Protein AF-F9GEZ0-F1 (afdb_monomer)

Secondary structure (DSSP, 8-state):
-HHHHHHHHHHH--SSS--HHHHHHHHHHHHHHHS-HHHHHHHHHHHT-SSS-HHHHHT-TTTSPPHHHHHHHHHH-------------SHHHHHHHTTTS-HHHHHHHHHHHHHHHHHHHHHHHHHHHHHHHH-

Structure (mmCIF, N/CA/C/O backbone):
data_AF-F9GEZ0-F1
#
_entry.id   AF-F9GEZ0-F1
#
loop_
_atom_site.group_PDB
_atom_site.id
_atom_site.type_symbol
_atom_site.label_atom_id
_atom_site.label_alt_id
_atom_site.label_comp_id
_atom_site.label_asym_id
_atom_site.label_entity_id
_atom_site.label_seq_id
_atom_site.pdbx_PDB_ins_code
_atom_site.Cartn_x
_atom_site.Cartn_y
_atom_site.Cartn_z
_atom_site.occupancy
_atom_site.B_iso_or_equiv
_atom_site.auth_seq_id
_atom_site.auth_comp_id
_atom_site.auth_asym_id
_atom_site.auth_atom_id
_atom_site.pdbx_PDB_model_num
ATOM 1 N N . ALA A 1 1 ? -16.070 -15.350 24.896 1.00 75.06 1 ALA A N 1
ATOM 2 C CA . ALA A 1 1 ? -14.663 -15.081 25.268 1.00 75.06 1 ALA A CA 1
ATOM 3 C C . ALA A 1 1 ? -14.585 -13.963 26.305 1.00 75.06 1 ALA A C 1
ATOM 5 O O . ALA A 1 1 ? -14.231 -14.249 27.434 1.00 75.06 1 ALA A O 1
ATOM 6 N N . TYR A 1 2 ? -15.045 -12.751 25.986 1.00 81.50 2 TYR A N 1
ATOM 7 C CA . TYR A 1 2 ? -15.032 -11.596 26.896 1.00 81.50 2 TYR A CA 1
ATOM 8 C C . TYR A 1 2 ? -15.679 -11.826 28.274 1.00 81.50 2 TYR A C 1
ATOM 10 O O . TYR A 1 2 ? -15.038 -11.589 29.289 1.00 81.50 2 TYR A O 1
ATOM 18 N N . ARG A 1 3 ? -16.892 -12.397 28.331 1.00 80.94 3 ARG A N 1
ATOM 19 C CA . ARG A 1 3 ? -17.547 -12.738 29.613 1.00 80.94 3 ARG A CA 1
ATOM 20 C C . ARG A 1 3 ? -16.711 -13.664 30.505 1.00 80.94 3 ARG A C 1
ATOM 22 O O . ARG A 1 3 ? -16.760 -13.525 31.716 1.00 80.94 3 ARG A O 1
ATOM 29 N N . LYS A 1 4 ? -15.925 -14.571 29.913 1.00 84.50 4 LYS A N 1
ATOM 30 C CA . LYS A 1 4 ? -15.037 -15.470 30.667 1.00 84.50 4 LYS A CA 1
ATOM 31 C C . LYS A 1 4 ? -13.840 -14.713 31.249 1.00 84.50 4 LYS A C 1
ATOM 33 O O . LYS A 1 4 ? -13.455 -14.980 32.378 1.00 84.50 4 LYS A O 1
ATOM 38 N N . GLU A 1 5 ? -13.291 -13.749 30.508 1.00 81.44 5 GLU A N 1
ATOM 39 C CA . GLU A 1 5 ? -12.228 -12.866 31.011 1.00 81.44 5 GLU A CA 1
ATOM 40 C C . GLU A 1 5 ? -12.736 -11.964 32.142 1.00 81.44 5 GLU A C 1
ATOM 42 O O . GLU A 1 5 ? -12.055 -11.820 33.152 1.00 81.44 5 GLU A O 1
ATOM 47 N N . LEU A 1 6 ? -13.954 -11.422 32.021 1.00 79.44 6 LEU A N 1
ATOM 48 C CA . LEU A 1 6 ? -14.585 -10.659 33.101 1.00 79.44 6 LEU A CA 1
ATOM 49 C C . LEU A 1 6 ? -14.846 -11.514 34.340 1.00 79.44 6 LEU A C 1
ATOM 51 O O . LEU A 1 6 ? -14.534 -11.085 35.443 1.00 79.44 6 LEU A O 1
ATOM 55 N N . GLN A 1 7 ? -15.370 -12.727 34.165 1.00 82.62 7 GLN A N 1
ATOM 56 C CA . GLN A 1 7 ? -15.613 -13.651 35.272 1.00 82.62 7 GLN A CA 1
ATOM 57 C C . GLN A 1 7 ? -14.307 -14.035 35.984 1.00 82.62 7 GLN A C 1
ATOM 59 O O . GLN A 1 7 ? -14.270 -14.100 37.207 1.00 82.62 7 GLN A O 1
ATOM 64 N N . ARG A 1 8 ? -13.215 -14.224 35.231 1.00 80.88 8 ARG A N 1
ATOM 65 C CA . ARG A 1 8 ? -11.882 -14.476 35.792 1.00 80.88 8 ARG A CA 1
ATOM 66 C C . ARG A 1 8 ? -11.348 -13.274 36.571 1.00 80.88 8 ARG A C 1
ATOM 68 O O . ARG A 1 8 ? -10.792 -13.452 37.648 1.00 80.88 8 ARG A O 1
ATOM 75 N N . LEU A 1 9 ? -11.512 -12.062 36.045 1.00 74.81 9 LEU A N 1
ATOM 76 C CA . LEU A 1 9 ? -11.126 -10.840 36.755 1.00 74.81 9 LEU A CA 1
ATOM 77 C C . LEU A 1 9 ? -11.942 -10.651 38.037 1.00 74.81 9 LEU A C 1
ATOM 79 O O . LEU A 1 9 ? -11.357 -10.396 39.081 1.00 74.81 9 LEU A O 1
ATOM 83 N N . ALA A 1 10 ? -13.257 -10.865 37.978 1.00 75.19 10 ALA A N 1
ATOM 84 C CA . ALA A 1 10 ? -14.132 -10.803 39.145 1.00 75.19 10 ALA A CA 1
ATOM 85 C C . ALA A 1 10 ? -13.745 -11.841 40.213 1.00 75.19 10 ALA A C 1
ATOM 87 O O . ALA A 1 10 ? -13.775 -11.535 41.394 1.00 75.19 10 ALA A O 1
ATOM 88 N N . SER A 1 11 ? -13.301 -13.042 39.815 1.00 75.25 11 SER A N 1
ATOM 89 C CA . SER A 1 11 ? -12.804 -14.044 40.774 1.00 75.25 11 SER A CA 1
ATOM 90 C C . SER A 1 11 ? -11.467 -13.680 41.438 1.00 75.25 11 SER A C 1
ATOM 92 O O . SER A 1 11 ? -11.128 -14.255 42.465 1.00 75.25 11 SER A O 1
ATOM 94 N N . LEU A 1 12 ? -10.690 -12.765 40.847 1.00 72.50 12 LEU A N 1
ATOM 95 C CA . LEU A 1 12 ? -9.381 -12.326 41.353 1.00 72.50 12 LEU A CA 1
ATOM 96 C C . LEU A 1 12 ? -9.464 -11.046 42.194 1.00 72.50 12 LEU A C 1
ATOM 98 O O . LEU A 1 12 ? -8.514 -10.723 42.903 1.00 72.50 12 LEU A O 1
ATOM 102 N N . THR A 1 13 ? -10.542 -10.274 42.074 1.00 67.19 13 THR A N 1
ATOM 103 C CA . THR A 1 13 ? -10.687 -8.971 42.726 1.00 67.19 13 THR A CA 1
ATOM 104 C C . THR A 1 13 ? -12.126 -8.833 43.204 1.00 67.19 13 THR A C 1
ATOM 106 O O . THR A 1 13 ? -13.028 -8.603 42.406 1.00 67.19 13 THR A O 1
ATOM 109 N N . ASP A 1 14 ? -12.326 -8.988 44.511 1.00 65.50 14 ASP A N 1
ATOM 110 C CA . ASP A 1 14 ? -13.637 -9.018 45.179 1.00 65.50 14 ASP A CA 1
ATOM 111 C C . ASP A 1 14 ? -14.283 -7.620 45.343 1.00 65.50 14 ASP A C 1
ATOM 113 O O . ASP A 1 14 ? -15.111 -7.389 46.218 1.00 65.50 14 ASP A O 1
ATOM 117 N N . SER A 1 15 ? -13.902 -6.631 44.524 1.00 55.75 15 SER A N 1
ATOM 118 C CA . SER A 1 15 ? -14.473 -5.280 44.583 1.00 55.75 15 SER A CA 1
ATOM 119 C C . SER A 1 15 ? -14.759 -4.681 43.198 1.00 55.75 15 SER A C 1
ATOM 121 O O . SER A 1 15 ? -14.041 -4.893 42.221 1.00 55.75 15 SER A O 1
ATOM 123 N N . ALA A 1 16 ? -15.895 -3.979 43.130 1.00 55.06 16 ALA A N 1
ATOM 124 C CA . ALA A 1 16 ? -16.549 -3.389 41.955 1.00 55.06 16 ALA A CA 1
ATOM 125 C C . ALA A 1 16 ? -15.749 -2.255 41.270 1.00 55.06 16 ALA A C 1
ATOM 127 O O . ALA A 1 16 ? -14.739 -1.808 41.806 1.00 55.06 16 ALA A O 1
ATOM 128 N N . PRO A 1 17 ? -16.296 -1.607 40.217 1.00 62.19 17 PRO A N 1
ATOM 129 C CA . PRO A 1 17 ? -16.701 -2.110 38.903 1.00 62.19 17 PRO A CA 1
ATOM 130 C C . PRO A 1 17 ? -15.468 -2.290 37.990 1.00 62.19 17 PRO A C 1
ATOM 132 O O . PRO A 1 17 ? -14.362 -1.882 38.327 1.00 62.19 17 PRO A O 1
ATOM 135 N N . VAL A 1 18 ? -15.632 -2.895 36.810 1.00 64.62 18 VAL A N 1
ATOM 136 C CA . VAL A 1 18 ? -14.522 -3.099 35.859 1.00 64.62 18 VAL A CA 1
ATOM 137 C C . VAL A 1 18 ? -13.900 -1.747 35.479 1.00 64.62 18 VAL A C 1
ATOM 139 O O . VAL A 1 18 ? -14.448 -1.023 34.651 1.00 64.62 18 VAL A O 1
ATOM 142 N N . ASP A 1 19 ? -12.752 -1.419 36.075 1.00 76.94 19 ASP A N 1
ATOM 143 C CA . ASP A 1 19 ? -11.970 -0.231 35.727 1.00 76.94 19 ASP A CA 1
ATOM 144 C C . ASP A 1 19 ? -11.673 -0.204 34.215 1.00 76.94 19 ASP A C 1
ATOM 146 O O . ASP A 1 19 ? -11.516 -1.250 33.576 1.00 76.94 19 ASP A O 1
ATOM 150 N N . LYS A 1 20 ? -11.566 0.994 33.629 1.00 82.25 20 LYS A N 1
ATOM 151 C CA . LYS A 1 20 ? -11.301 1.202 32.196 1.00 82.25 20 LYS A CA 1
ATOM 152 C C . LYS A 1 20 ? -10.073 0.416 31.734 1.00 82.25 20 LYS A C 1
ATOM 154 O O . LYS A 1 20 ? -10.084 -0.165 30.649 1.00 82.25 20 LYS A O 1
ATOM 159 N N . VAL A 1 21 ? -9.034 0.336 32.566 1.00 84.00 21 VAL A N 1
ATOM 160 C CA . VAL A 1 21 ? -7.820 -0.430 32.254 1.00 84.00 21 VAL A CA 1
ATOM 161 C C . VAL A 1 21 ? -8.117 -1.930 32.180 1.00 84.00 21 VAL A C 1
ATOM 163 O O . VAL A 1 21 ? -7.697 -2.609 31.238 1.00 84.00 21 VAL A O 1
ATOM 166 N N . ASN A 1 22 ? -8.884 -2.452 33.135 1.00 82.75 22 ASN A N 1
ATOM 167 C CA . ASN A 1 22 ? -9.284 -3.857 33.167 1.00 82.75 22 ASN A CA 1
ATOM 168 C C . ASN A 1 22 ? -10.236 -4.203 32.018 1.00 82.75 22 ASN A C 1
ATOM 170 O O . ASN A 1 22 ? -10.099 -5.270 31.417 1.00 82.75 22 ASN A O 1
ATOM 174 N N . PHE A 1 23 ? -11.120 -3.279 31.639 1.00 83.62 23 PHE A N 1
ATOM 175 C CA . PHE A 1 23 ? -11.963 -3.403 30.456 1.00 83.62 23 PHE A CA 1
ATOM 176 C C . PHE A 1 23 ? -11.120 -3.558 29.184 1.00 83.62 23 PHE A C 1
ATOM 178 O O . PHE A 1 23 ? -11.315 -4.520 28.438 1.00 83.62 23 PHE A O 1
ATOM 185 N N . ILE A 1 24 ? -10.148 -2.664 28.960 1.00 89.00 24 ILE A N 1
ATOM 186 C CA . ILE A 1 24 ? -9.277 -2.699 27.774 1.00 89.00 24 ILE A CA 1
ATOM 187 C C . ILE A 1 24 ? -8.489 -4.012 27.727 1.00 89.00 24 ILE A C 1
ATOM 189 O O . ILE A 1 24 ? -8.435 -4.665 26.684 1.00 89.00 24 ILE A O 1
ATOM 193 N N . ARG A 1 25 ? -7.929 -4.449 28.861 1.00 87.19 25 ARG A N 1
ATOM 194 C CA . ARG A 1 25 ? -7.169 -5.707 28.953 1.00 87.19 25 ARG A CA 1
ATOM 195 C C . ARG A 1 25 ? -8.041 -6.935 28.690 1.00 87.19 25 ARG A C 1
ATOM 197 O O . ARG A 1 25 ? -7.646 -7.807 27.916 1.00 87.19 25 ARG A O 1
ATOM 204 N N . ALA A 1 26 ? -9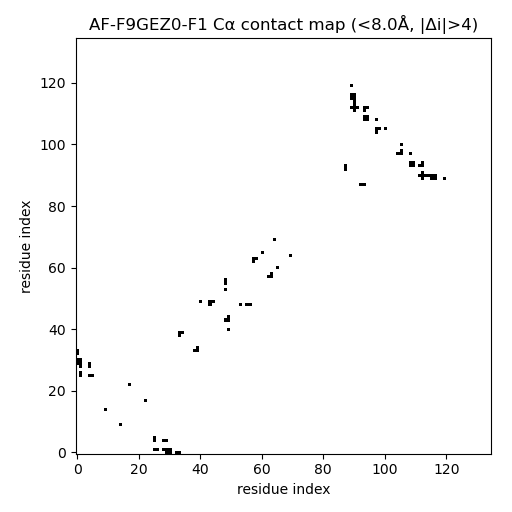.224 -7.010 29.300 1.00 87.00 26 ALA A N 1
ATOM 205 C CA . ALA A 1 26 ? -10.163 -8.112 29.090 1.00 87.00 26 ALA A CA 1
ATOM 206 C C . ALA A 1 26 ? -10.649 -8.167 27.637 1.00 87.00 26 ALA A C 1
ATOM 208 O O . ALA A 1 26 ? -10.745 -9.245 27.045 1.00 87.00 26 ALA A O 1
ATOM 209 N N . TYR A 1 27 ? -10.918 -7.003 27.041 1.00 89.25 27 TYR A N 1
ATOM 210 C CA . TYR A 1 27 ? -11.312 -6.901 25.644 1.00 89.25 27 TYR A CA 1
ATOM 211 C C . TYR A 1 27 ? -10.185 -7.332 24.702 1.00 89.25 27 TYR A C 1
ATOM 213 O O . TYR A 1 27 ? -10.430 -8.122 23.792 1.00 89.25 27 TYR A O 1
ATOM 221 N N . ALA A 1 28 ? -8.948 -6.891 24.946 1.00 90.25 28 ALA A N 1
ATOM 222 C CA . ALA A 1 28 ? -7.786 -7.293 24.158 1.00 90.25 28 ALA A CA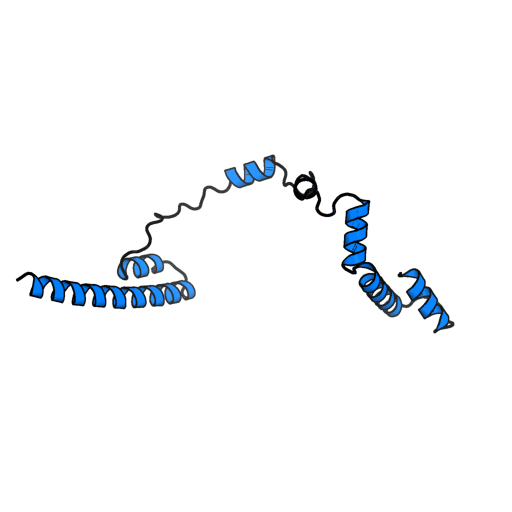 1
ATOM 223 C C . ALA A 1 28 ? -7.602 -8.819 24.165 1.00 90.25 28 ALA A C 1
ATOM 225 O O . ALA A 1 28 ? -7.559 -9.437 23.101 1.00 90.25 28 ALA A O 1
ATOM 226 N N . LYS A 1 29 ? -7.631 -9.447 25.349 1.00 89.19 29 LYS A N 1
ATOM 227 C CA . LYS A 1 29 ? -7.551 -10.912 25.488 1.00 89.19 29 LYS A CA 1
ATOM 228 C C . LYS A 1 29 ? -8.691 -11.629 24.768 1.00 89.19 29 LYS A C 1
ATOM 230 O O . LYS A 1 29 ? -8.481 -12.609 24.053 1.00 89.19 29 LYS A O 1
ATOM 235 N N . ALA A 1 30 ? -9.916 -11.127 24.912 1.00 89.31 30 ALA A N 1
ATOM 236 C CA . ALA A 1 30 ? -11.073 -11.693 24.233 1.00 89.31 30 ALA A CA 1
ATOM 237 C C . ALA A 1 30 ? -10.974 -11.573 22.705 1.00 89.31 30 ALA A C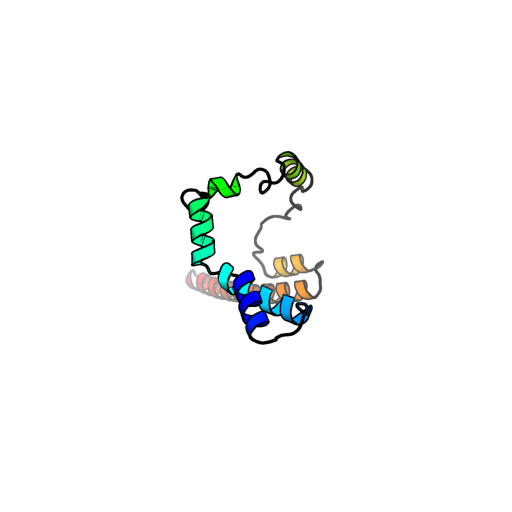 1
ATOM 239 O O . ALA A 1 30 ? -11.355 -12.510 21.996 1.00 89.31 30 ALA A O 1
ATOM 240 N N . ARG A 1 31 ? -10.450 -10.446 22.207 1.00 90.00 31 ARG A N 1
ATOM 241 C CA . ARG A 1 31 ? -10.200 -10.200 20.786 1.00 90.00 31 ARG A CA 1
ATOM 242 C C . ARG A 1 31 ? -9.153 -11.162 20.248 1.00 90.00 31 ARG A C 1
ATOM 244 O O . ARG A 1 31 ? -9.413 -11.786 19.229 1.00 90.00 31 ARG A O 1
ATOM 251 N N . GLU A 1 32 ? -8.023 -11.341 20.924 1.00 90.69 32 GLU A N 1
ATOM 252 C CA . GLU A 1 32 ? -6.999 -12.314 20.517 1.00 90.69 32 GLU A CA 1
ATOM 253 C C . GLU A 1 32 ? -7.555 -13.741 20.477 1.00 90.69 32 GLU A C 1
ATOM 255 O O . GLU A 1 32 ? -7.353 -14.472 19.506 1.00 90.69 32 GLU A O 1
ATOM 260 N N . ALA A 1 33 ? -8.341 -14.124 21.485 1.00 89.12 33 ALA A N 1
ATOM 261 C CA . ALA A 1 33 ? -8.965 -15.439 21.533 1.00 89.12 33 ALA A CA 1
ATOM 262 C C . ALA A 1 33 ? -10.000 -15.659 20.413 1.00 89.12 33 ALA A C 1
ATOM 264 O O . ALA A 1 33 ? -10.136 -16.795 19.941 1.00 89.12 33 ALA A O 1
ATOM 265 N N . GLY A 1 34 ? -10.726 -14.606 20.011 1.00 86.38 34 GLY A N 1
ATOM 266 C CA . GLY A 1 34 ? -11.783 -14.626 18.993 1.00 86.38 34 GLY A CA 1
ATOM 267 C C . GLY A 1 34 ? -11.294 -14.430 17.554 1.00 86.38 34 GLY A C 1
ATOM 268 O O . GLY A 1 34 ? -11.808 -15.073 16.647 1.00 86.38 34 GLY A O 1
ATOM 269 N N . MET A 1 35 ? -10.249 -13.630 17.342 1.00 88.38 35 MET A N 1
ATOM 270 C CA . MET A 1 35 ? -9.677 -13.302 16.025 1.00 88.38 35 MET A CA 1
ATOM 271 C C . MET A 1 35 ? -8.622 -14.315 15.562 1.00 88.38 35 MET A C 1
ATOM 273 O O . MET A 1 35 ? -7.741 -14.011 14.760 1.00 88.38 35 MET A O 1
ATOM 277 N N . ARG A 1 36 ? -8.695 -15.555 16.051 1.00 90.81 36 ARG A N 1
ATOM 278 C CA . ARG A 1 36 ? -7.833 -16.631 15.556 1.00 90.81 36 ARG A CA 1
ATOM 279 C C . ARG A 1 36 ? -8.274 -17.030 14.159 1.00 90.81 36 ARG A C 1
ATOM 281 O O . ARG A 1 36 ? -9.469 -17.215 13.931 1.00 90.81 36 ARG A O 1
ATOM 288 N N . LYS A 1 37 ? -7.302 -17.296 13.276 1.00 87.69 37 LYS A N 1
ATOM 289 C CA . LYS A 1 37 ? -7.530 -17.756 11.895 1.00 87.69 37 LYS A CA 1
ATOM 290 C C . LYS A 1 37 ? -8.654 -18.789 11.832 1.00 87.69 37 LYS A C 1
ATOM 292 O O . LYS A 1 37 ? -9.646 -18.543 11.168 1.00 87.69 37 LYS A O 1
ATOM 297 N N . LYS A 1 38 ? -8.567 -19.873 12.613 1.00 89.56 38 LYS A N 1
ATOM 298 C CA . LYS A 1 38 ? -9.577 -20.949 12.638 1.00 89.56 38 LYS A CA 1
ATOM 299 C C . LYS A 1 38 ? -11.012 -20.488 12.938 1.00 89.56 38 LYS A C 1
ATOM 301 O O . LYS A 1 38 ? -11.930 -20.995 12.310 1.00 89.56 38 LYS A O 1
ATOM 306 N N . ILE A 1 39 ? -11.196 -19.534 13.856 1.00 88.56 39 ILE A N 1
ATOM 307 C CA . ILE A 1 39 ? -12.522 -19.021 14.241 1.00 88.56 39 ILE A CA 1
ATOM 308 C C . ILE A 1 39 ? -13.074 -18.145 13.125 1.00 88.56 39 ILE A C 1
ATOM 310 O O . ILE A 1 39 ? -14.216 -18.321 12.708 1.00 88.56 39 ILE A O 1
ATOM 314 N N . VAL A 1 40 ? -12.228 -17.261 12.594 1.00 86.25 40 VAL A N 1
ATOM 315 C CA . VAL A 1 40 ? -12.562 -16.439 11.433 1.00 86.25 40 VAL A CA 1
ATOM 316 C C . VAL A 1 40 ? -12.979 -17.357 10.282 1.00 86.25 40 VAL A C 1
ATOM 318 O O . VAL A 1 40 ? -14.108 -17.248 9.815 1.00 86.25 40 VAL A O 1
ATOM 321 N N . LEU A 1 41 ? -12.152 -18.346 9.910 1.00 84.88 41 LEU A N 1
ATOM 322 C CA . LEU A 1 41 ? -12.462 -19.304 8.837 1.00 84.88 41 LEU A CA 1
ATOM 323 C C . LEU A 1 41 ? -13.787 -20.035 9.073 1.00 84.88 41 LEU A C 1
ATOM 325 O O . LEU A 1 41 ? -14.566 -20.186 8.138 1.00 84.88 41 LEU A O 1
ATOM 329 N N . SER A 1 42 ? -14.056 -20.485 10.303 1.00 84.94 42 SER A N 1
ATOM 330 C CA . SER A 1 42 ? -15.328 -21.142 10.621 1.00 84.94 42 SER A CA 1
ATOM 331 C C . SER A 1 42 ? -16.531 -20.210 10.473 1.00 84.94 42 SER A C 1
ATOM 333 O O . SER A 1 42 ? -17.554 -20.643 9.952 1.00 84.94 42 SER A O 1
ATOM 335 N N . GLY A 1 43 ? -16.404 -18.932 10.846 1.00 85.50 43 GLY A N 1
ATOM 336 C CA . GLY A 1 43 ? -17.460 -17.937 10.640 1.00 85.50 43 GLY A CA 1
ATOM 337 C C . GLY A 1 43 ? -17.744 -17.711 9.156 1.00 85.50 43 GLY A C 1
ATOM 338 O O . GLY A 1 43 ? -18.895 -17.760 8.730 1.00 85.50 43 GLY A O 1
ATOM 339 N N . TRP A 1 44 ? -16.694 -17.578 8.341 1.00 81.06 44 TRP A N 1
ATOM 340 C CA . TRP A 1 44 ? -16.837 -17.483 6.887 1.00 81.06 44 TRP A CA 1
ATOM 341 C C . TRP A 1 44 ? -17.484 -18.737 6.279 1.00 81.06 44 TRP A C 1
ATOM 343 O O . TRP A 1 44 ? -18.242 -18.618 5.318 1.00 81.06 44 TRP A O 1
ATOM 353 N N . ARG A 1 45 ? -17.196 -19.939 6.807 1.00 81.44 45 ARG A N 1
ATOM 354 C CA . ARG A 1 45 ? -17.819 -21.192 6.339 1.00 81.44 45 ARG A CA 1
ATOM 355 C C . ARG A 1 45 ? -19.310 -21.220 6.646 1.00 81.44 45 ARG A C 1
ATOM 357 O O . ARG A 1 45 ? -20.084 -21.546 5.759 1.00 81.44 45 ARG A O 1
ATOM 364 N N . LEU A 1 46 ? -19.694 -20.843 7.866 1.00 80.44 46 LEU A N 1
ATOM 365 C CA . LEU A 1 46 ? -21.093 -20.811 8.296 1.00 80.44 46 LEU A CA 1
ATOM 366 C C . LEU A 1 46 ? -21.929 -19.839 7.452 1.00 80.44 46 LEU A C 1
ATOM 368 O O . LEU A 1 46 ? -23.047 -20.157 7.072 1.00 80.44 46 LEU A O 1
ATOM 372 N N . ILE A 1 47 ? -21.364 -18.675 7.126 1.00 75.69 47 ILE A N 1
ATOM 373 C CA . ILE A 1 47 ? -22.021 -17.640 6.312 1.00 75.69 47 ILE A CA 1
ATOM 374 C C . ILE A 1 47 ? -21.970 -17.985 4.804 1.00 75.69 47 ILE A C 1
ATOM 376 O O . ILE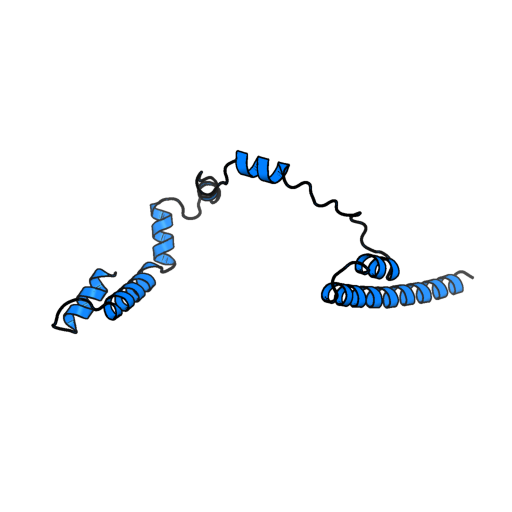 A 1 47 ? -22.636 -17.356 3.986 1.00 75.69 47 ILE A O 1
ATOM 380 N N . GLY A 1 48 ? -21.196 -19.002 4.405 1.00 67.81 48 GLY A N 1
ATOM 381 C CA . GLY A 1 48 ? -21.041 -19.400 3.002 1.00 67.81 48 GLY A CA 1
ATOM 382 C C . GLY A 1 48 ? -20.174 -18.445 2.169 1.00 67.81 48 GLY A C 1
ATOM 383 O O . GLY A 1 48 ? -20.293 -18.422 0.944 1.00 67.81 48 GLY A O 1
ATOM 384 N N . ASN A 1 49 ? -19.306 -17.664 2.824 1.00 67.31 49 ASN A N 1
ATOM 385 C CA . ASN A 1 49 ? -18.387 -16.705 2.199 1.00 67.31 49 ASN A CA 1
ATOM 386 C C . ASN A 1 49 ? -16.907 -17.184 2.202 1.00 67.31 49 ASN A C 1
ATOM 388 O O . ASN A 1 49 ? -16.048 -16.531 1.615 1.00 67.31 49 ASN A O 1
ATOM 392 N N . TRP A 1 50 ? -16.581 -18.316 2.849 1.00 56.94 50 TRP A N 1
ATOM 393 C CA . TRP A 1 50 ? -15.259 -18.990 2.783 1.00 56.94 50 TRP A CA 1
ATOM 394 C C . TRP A 1 50 ? -15.093 -19.724 1.434 1.00 56.94 50 TRP A C 1
ATOM 396 O O . TRP A 1 50 ? -16.106 -20.169 0.899 1.00 56.94 50 TRP A O 1
ATOM 406 N N . PRO A 1 51 ? -13.882 -19.838 0.834 1.00 58.00 51 PRO A N 1
ATOM 407 C CA . PRO A 1 51 ? -13.650 -19.654 -0.591 1.00 58.00 51 PRO A CA 1
ATOM 408 C C . PRO A 1 51 ? -14.122 -20.856 -1.403 1.00 58.00 51 PRO A C 1
ATOM 410 O O . PRO A 1 51 ? -13.340 -21.699 -1.823 1.00 58.00 51 PRO A O 1
ATOM 413 N N . ILE A 1 52 ? -15.421 -20.906 -1.644 1.00 59.19 52 ILE A N 1
ATOM 414 C CA . ILE A 1 52 ? -15.999 -21.653 -2.754 1.00 59.19 52 ILE A CA 1
ATOM 4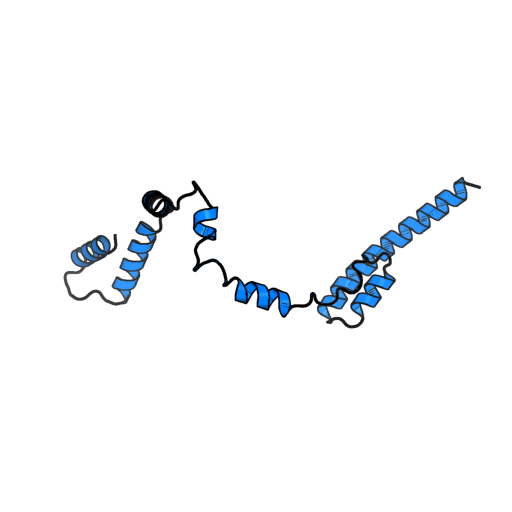15 C C . ILE A 1 52 ? -16.233 -20.679 -3.917 1.00 59.19 52 ILE A C 1
ATOM 417 O O . ILE A 1 52 ? -16.090 -21.061 -5.072 1.00 59.19 52 ILE A O 1
ATOM 421 N N . ASN A 1 53 ? -16.480 -19.387 -3.640 1.00 64.88 53 ASN A N 1
ATOM 422 C CA . ASN A 1 53 ? -16.645 -18.388 -4.693 1.00 64.88 53 ASN A CA 1
ATOM 423 C C . ASN A 1 53 ? -16.164 -16.979 -4.290 1.00 64.88 53 ASN A C 1
ATOM 425 O O . ASN A 1 53 ? -16.890 -16.216 -3.654 1.00 64.88 53 ASN A O 1
ATOM 429 N N . ARG A 1 54 ? -14.942 -16.609 -4.708 1.00 69.69 54 ARG A N 1
ATOM 430 C CA . ARG A 1 54 ? -14.373 -15.258 -4.505 1.00 69.69 54 ARG A CA 1
ATOM 431 C C . ARG A 1 54 ? -15.223 -14.156 -5.145 1.00 69.69 54 ARG A C 1
ATOM 433 O O . ARG A 1 54 ? -15.272 -13.051 -4.612 1.00 69.69 54 ARG A O 1
ATOM 440 N N . HIS A 1 55 ? -15.909 -14.454 -6.250 1.00 73.50 55 HIS A N 1
ATOM 441 C CA . HIS A 1 55 ? -16.725 -13.468 -6.954 1.00 73.50 55 HIS A CA 1
ATOM 442 C C . HIS A 1 55 ? -17.898 -12.988 -6.108 1.00 73.50 55 HIS A C 1
ATOM 444 O O . HIS A 1 55 ? -18.207 -11.809 -6.159 1.00 73.50 55 HIS A O 1
ATOM 450 N N . LYS A 1 56 ? -18.484 -13.853 -5.270 1.00 71.56 56 LYS A N 1
ATOM 451 C CA . LYS A 1 56 ? -19.643 -13.507 -4.434 1.00 71.5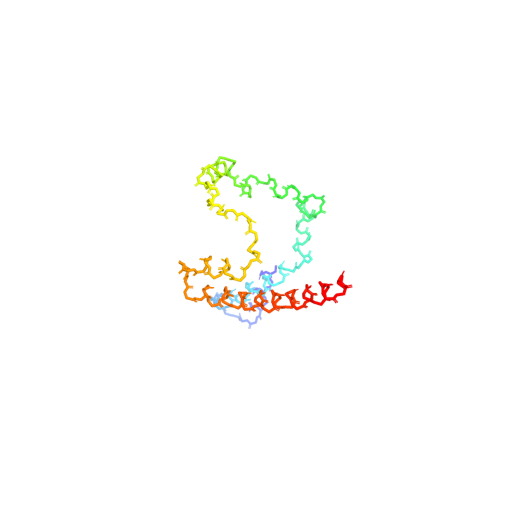6 56 LYS A CA 1
ATOM 452 C C . LYS A 1 56 ? -19.344 -12.390 -3.428 1.00 71.56 56 LYS A C 1
ATOM 454 O O . LYS A 1 56 ? -20.195 -11.547 -3.171 1.00 71.56 56 LYS A O 1
ATOM 459 N N . ALA A 1 57 ? -18.133 -12.374 -2.869 1.00 70.69 57 ALA A N 1
ATOM 460 C CA . ALA A 1 57 ? -17.703 -11.303 -1.972 1.00 70.69 57 ALA A CA 1
ATOM 461 C C . ALA A 1 57 ? -17.402 -10.010 -2.748 1.00 70.69 57 ALA A C 1
ATOM 463 O O . ALA A 1 57 ? -17.780 -8.930 -2.316 1.00 70.69 57 ALA A O 1
ATOM 464 N N . LEU A 1 58 ? -16.767 -10.114 -3.919 1.00 72.56 58 LEU A N 1
ATOM 465 C CA . LEU A 1 58 ? -16.421 -8.960 -4.761 1.00 72.56 58 LEU A CA 1
ATOM 466 C C . LEU A 1 58 ? -17.619 -8.383 -5.539 1.00 72.56 58 LEU A C 1
ATOM 468 O O . LEU A 1 58 ? -17.539 -7.278 -6.071 1.00 72.56 58 LEU A O 1
ATOM 472 N N . SER A 1 59 ? -18.726 -9.120 -5.625 1.00 72.50 59 SER A N 1
ATOM 473 C CA . SER A 1 59 ? -19.974 -8.688 -6.254 1.00 72.50 59 SER A CA 1
ATOM 474 C C . SER A 1 59 ? -20.928 -7.972 -5.301 1.00 72.50 59 SER A C 1
ATOM 476 O O . SER A 1 59 ? -22.047 -7.663 -5.700 1.00 72.50 59 SER A O 1
ATOM 478 N N . HIS A 1 60 ? -20.533 -7.747 -4.043 1.00 74.88 60 HIS A N 1
ATOM 479 C CA . HIS A 1 60 ? -21.401 -7.084 -3.077 1.00 74.88 60 HIS A CA 1
ATOM 480 C C . HIS A 1 60 ? -21.584 -5.599 -3.445 1.00 74.88 60 HIS A C 1
ATOM 482 O O . HIS A 1 60 ? -20.572 -4.922 -3.657 1.00 74.88 60 HIS A O 1
ATOM 4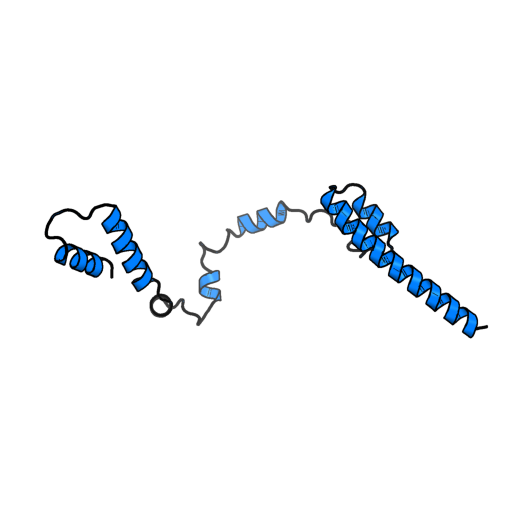88 N N . PRO A 1 61 ? -22.824 -5.071 -3.473 1.00 74.75 61 PRO A N 1
ATOM 489 C CA . PRO A 1 61 ? -23.101 -3.683 -3.853 1.00 74.75 61 PRO A CA 1
ATOM 490 C C . PRO A 1 61 ? -22.330 -2.643 -3.031 1.00 74.75 61 PRO A C 1
ATOM 492 O O . PRO A 1 61 ? -21.971 -1.604 -3.554 1.00 74.75 61 PRO A O 1
ATOM 495 N N . GLU A 1 62 ? -22.030 -2.933 -1.762 1.00 76.88 62 GLU A N 1
ATOM 496 C CA . GLU A 1 62 ? -21.260 -2.023 -0.892 1.00 76.88 62 GLU A CA 1
ATOM 497 C C . GLU A 1 62 ? -19.747 -2.013 -1.175 1.00 76.88 62 GLU A C 1
ATOM 499 O O . GLU A 1 62 ? -19.057 -1.060 -0.822 1.00 76.88 62 GLU A O 1
ATOM 504 N N . ILE A 1 63 ? -19.208 -3.088 -1.763 1.00 74.38 63 ILE A N 1
ATOM 505 C CA . ILE A 1 63 ? -17.780 -3.201 -2.113 1.00 74.38 63 ILE A CA 1
ATOM 506 C C . ILE A 1 63 ? -17.549 -2.681 -3.529 1.00 74.38 63 ILE A C 1
ATOM 508 O O . ILE A 1 63 ? -16.484 -2.133 -3.824 1.00 74.38 63 ILE A O 1
ATOM 512 N N . GLN A 1 64 ? -18.536 -2.855 -4.412 1.00 72.62 64 GLN A N 1
ATOM 513 C CA . GLN A 1 64 ? -18.470 -2.277 -5.740 1.00 72.62 64 GLN A CA 1
ATOM 514 C C . GLN A 1 64 ? -18.702 -0.769 -5.648 1.00 72.62 64 GLN A C 1
ATOM 516 O O . GLN A 1 64 ? -19.727 -0.339 -5.128 1.00 72.62 64 GLN A O 1
ATOM 521 N N . PRO A 1 65 ? -17.780 0.059 -6.158 1.00 67.94 65 PRO A N 1
ATOM 522 C CA . PRO A 1 65 ? -18.102 1.460 -6.371 1.00 67.94 65 PRO A CA 1
ATOM 523 C C . PRO A 1 65 ? -19.313 1.556 -7.308 1.00 67.94 65 PRO A C 1
ATOM 525 O O . PRO A 1 65 ? -19.422 0.762 -8.248 1.00 67.94 65 PRO A O 1
ATOM 528 N N . ASP A 1 66 ? -20.196 2.533 -7.067 1.00 72.31 66 ASP A N 1
ATOM 529 C CA . ASP A 1 66 ? -21.302 2.832 -7.979 1.00 72.31 66 ASP A CA 1
ATOM 530 C C . ASP A 1 66 ? -20.770 2.873 -9.408 1.00 72.31 66 ASP A C 1
ATOM 532 O O . ASP A 1 66 ? -19.793 3.572 -9.701 1.00 72.31 66 ASP A O 1
ATOM 536 N N . ARG A 1 67 ? -21.404 2.112 -10.308 1.00 64.38 67 ARG A N 1
ATOM 537 C CA . ARG A 1 67 ? -20.996 2.070 -11.720 1.00 64.38 67 ARG A CA 1
ATOM 538 C C . ARG A 1 67 ? -20.927 3.475 -12.315 1.00 64.38 67 ARG A C 1
ATOM 540 O O . ARG A 1 67 ? -20.063 3.747 -13.140 1.00 64.38 67 ARG A O 1
ATOM 547 N N . GLU A 1 68 ? -21.788 4.370 -11.846 1.00 66.88 68 GLU A N 1
ATOM 548 C CA . GLU A 1 68 ? -21.820 5.784 -12.209 1.00 66.88 68 GLU A CA 1
ATOM 549 C C . GLU A 1 68 ? -20.567 6.535 -11.742 1.00 66.88 68 GLU A C 1
ATOM 551 O O . GLU A 1 68 ? -19.946 7.220 -12.551 1.00 66.88 68 GLU A O 1
ATOM 556 N N . LYS A 1 69 ? -20.106 6.316 -10.500 1.00 65.44 69 LYS A N 1
ATOM 557 C CA . LYS A 1 69 ? -18.843 6.880 -9.991 1.00 65.44 69 LYS A CA 1
ATOM 558 C C . LYS A 1 69 ? -17.629 6.348 -10.739 1.00 65.44 69 LYS A C 1
ATOM 560 O O . LYS A 1 69 ? -16.709 7.114 -10.999 1.00 65.44 69 LYS A O 1
ATOM 565 N N . LEU A 1 70 ? -17.611 5.063 -11.105 1.00 61.69 70 LEU A N 1
ATOM 566 C CA . LEU A 1 70 ? -16.542 4.519 -11.951 1.00 61.69 70 LEU A CA 1
ATOM 567 C C . LEU A 1 70 ? -16.528 5.201 -13.316 1.00 61.69 70 LEU A C 1
ATOM 569 O O . LEU A 1 70 ? -15.480 5.662 -13.757 1.00 61.69 70 LEU A O 1
ATOM 573 N N . LEU A 1 71 ? -17.683 5.290 -13.978 1.00 62.91 71 LEU A N 1
ATOM 574 C CA . LEU A 1 71 ? -17.799 5.929 -15.287 1.00 62.91 71 LEU A CA 1
ATOM 575 C C . LEU A 1 71 ? -17.441 7.418 -15.229 1.00 62.91 71 LEU A C 1
ATOM 577 O O . LEU A 1 71 ? -16.769 7.898 -16.136 1.00 62.91 71 LEU A O 1
ATOM 581 N N . GLU A 1 72 ? -17.811 8.141 -14.172 1.00 65.69 72 GLU A N 1
ATOM 582 C CA . GLU A 1 72 ? -17.339 9.510 -13.938 1.00 65.69 72 GLU A CA 1
ATOM 583 C C . GLU A 1 72 ? -15.827 9.572 -13.730 1.00 65.69 72 GLU A C 1
ATOM 585 O O . GLU A 1 72 ? -15.179 10.436 -14.315 1.00 65.69 72 GLU A O 1
ATOM 590 N N . GLN A 1 73 ? -15.240 8.650 -12.965 1.00 58.25 73 GLN A N 1
ATOM 591 C CA . GLN A 1 73 ? -13.797 8.589 -12.716 1.00 58.25 73 GLN A CA 1
ATOM 592 C C . GLN A 1 73 ? -13.003 8.277 -13.999 1.00 58.25 73 GLN A C 1
ATOM 594 O O . GLN A 1 73 ? -11.926 8.836 -14.209 1.00 58.25 73 GLN A O 1
ATOM 599 N N . PHE A 1 74 ? -13.558 7.447 -14.891 1.00 59.56 74 PHE A N 1
ATOM 600 C CA . PHE A 1 74 ? -13.016 7.198 -16.231 1.00 59.56 74 PHE A CA 1
ATOM 601 C C . PHE A 1 74 ? -13.233 8.380 -17.190 1.00 59.56 74 PHE A C 1
ATOM 603 O O . PHE A 1 74 ? -12.388 8.622 -18.046 1.00 59.56 74 PHE A O 1
ATOM 610 N N . LYS A 1 75 ? -14.324 9.146 -17.044 1.00 63.16 75 LYS A N 1
ATOM 611 C CA . LYS A 1 75 ? -14.600 10.349 -17.854 1.00 63.16 75 LYS A CA 1
ATOM 612 C C . LYS A 1 75 ? -13.782 11.573 -17.423 1.00 63.16 75 LYS A C 1
ATOM 614 O O . LYS A 1 75 ? -13.427 12.382 -18.271 1.00 63.16 75 LYS A O 1
ATOM 619 N N . THR A 1 76 ? -13.480 11.723 -16.132 1.00 54.81 76 THR A N 1
ATOM 620 C CA . THR A 1 76 ? -12.764 12.896 -15.579 1.00 54.81 76 THR A CA 1
ATOM 621 C C . THR A 1 76 ? -11.250 12.757 -15.580 1.00 54.81 76 THR A C 1
ATOM 623 O O . THR A 1 76 ? -10.545 13.751 -15.406 1.00 54.81 76 THR A O 1
ATOM 626 N N . ARG A 1 77 ? -10.716 11.559 -15.825 1.00 48.25 77 ARG A N 1
ATOM 627 C CA . ARG A 1 77 ? -9.282 11.369 -16.016 1.00 48.25 77 ARG A CA 1
ATOM 628 C C . ARG A 1 77 ? -9.016 10.939 -17.444 1.00 48.25 77 ARG A C 1
ATOM 630 O O . ARG A 1 77 ? -8.769 9.766 -17.711 1.00 48.25 77 ARG A O 1
ATOM 637 N N . SER A 1 78 ? -8.986 11.915 -18.351 1.00 59.47 78 SER A N 1
ATOM 638 C CA . SER A 1 78 ? -8.149 11.793 -19.544 1.00 59.47 78 SER A CA 1
ATOM 639 C C . SER A 1 78 ? -6.804 11.229 -19.071 1.00 59.47 78 SER A C 1
ATOM 641 O O . SER A 1 78 ? -6.250 11.771 -18.101 1.00 59.47 78 SER A O 1
ATOM 643 N N . PRO A 1 79 ? -6.287 10.135 -19.662 1.00 60.91 79 PRO A N 1
ATOM 644 C CA . PRO A 1 79 ? -4.930 9.705 -19.375 1.00 60.91 79 PRO A CA 1
ATOM 645 C C . PRO A 1 79 ? -4.047 10.952 -19.477 1.00 60.91 79 PRO A C 1
ATOM 647 O O . PRO A 1 79 ? -4.215 11.696 -20.452 1.00 60.91 79 PRO A O 1
ATOM 650 N N . PRO A 1 80 ? -3.193 11.269 -18.481 1.00 57.62 80 PRO A N 1
ATOM 651 C CA . PRO A 1 80 ? -2.229 12.343 -18.680 1.00 57.62 80 PRO A CA 1
ATOM 652 C C . PRO A 1 80 ? -1.555 12.025 -20.006 1.00 57.62 80 PRO A C 1
ATOM 654 O O . PRO A 1 80 ? -1.119 10.886 -20.149 1.00 57.62 80 PRO A O 1
ATOM 657 N N . GLN A 1 81 ? -1.596 12.946 -20.978 1.00 58.69 81 GLN A N 1
ATOM 658 C CA . GLN A 1 81 ? -1.018 12.718 -22.300 1.00 58.69 81 GLN A CA 1
ATOM 659 C C . GLN A 1 81 ? 0.383 12.152 -22.075 1.00 58.69 81 GLN A C 1
ATOM 661 O O . GLN A 1 81 ? 1.284 12.874 -21.638 1.00 58.69 81 GLN A O 1
ATOM 666 N N . LEU A 1 82 ? 0.536 10.837 -22.249 1.00 51.34 82 LEU A N 1
ATOM 667 C CA . LEU A 1 82 ? 1.835 10.211 -22.182 1.00 51.34 82 LEU A CA 1
ATOM 668 C C . LEU A 1 82 ? 2.513 10.734 -23.435 1.00 51.34 82 LEU A C 1
ATOM 670 O O . LEU A 1 82 ? 2.165 10.358 -24.552 1.00 51.34 82 LEU A O 1
ATOM 674 N N . HIS A 1 83 ? 3.407 11.703 -23.248 1.00 53.88 83 HIS A N 1
ATOM 675 C CA . HIS A 1 83 ? 4.424 11.996 -24.241 1.00 53.88 83 HIS A CA 1
ATOM 676 C C . HIS A 1 83 ? 4.999 10.646 -24.658 1.00 53.88 83 HIS A C 1
ATOM 678 O O . HIS A 1 83 ? 5.425 9.924 -23.763 1.00 53.88 83 HIS A O 1
ATOM 684 N N . SER A 1 84 ? 4.890 10.332 -25.953 1.00 57.97 84 SER A N 1
ATOM 685 C CA . SER A 1 84 ? 5.324 9.107 -26.635 1.00 57.97 84 SER A CA 1
ATOM 686 C C . SER A 1 84 ? 5.956 8.050 -25.723 1.00 57.97 84 SER A C 1
ATOM 688 O O . SER A 1 84 ? 7.024 8.293 -25.159 1.00 57.97 84 SER A O 1
ATOM 690 N N . ASP A 1 85 ? 5.370 6.851 -25.662 1.00 58.19 85 ASP A N 1
ATOM 691 C CA . ASP A 1 85 ? 5.939 5.649 -25.015 1.00 58.19 85 ASP A CA 1
ATOM 692 C C . ASP A 1 85 ? 7.283 5.184 -25.632 1.00 58.19 85 ASP A C 1
ATOM 694 O O . ASP A 1 85 ? 7.751 4.065 -25.403 1.00 58.19 85 ASP A O 1
ATOM 698 N N . ASP A 1 86 ? 7.942 6.041 -26.411 1.00 70.19 86 ASP A N 1
ATOM 699 C CA . ASP A 1 86 ? 9.289 5.843 -26.902 1.00 70.19 86 ASP A CA 1
ATOM 700 C C . ASP A 1 86 ? 10.261 5.760 -25.727 1.00 70.19 86 ASP A C 1
ATOM 702 O O . ASP A 1 86 ? 10.668 6.747 -25.106 1.00 70.19 86 ASP A O 1
ATOM 706 N N . THR A 1 87 ? 10.673 4.525 -25.449 1.00 80.19 87 THR A N 1
ATOM 707 C CA . THR A 1 87 ? 11.791 4.249 -24.556 1.00 80.19 87 THR A CA 1
ATOM 708 C C . THR A 1 87 ? 13.017 5.009 -25.077 1.00 80.19 87 THR A C 1
ATOM 710 O O . THR A 1 87 ? 13.388 4.826 -26.242 1.00 80.19 87 THR A O 1
ATOM 713 N N . PRO A 1 88 ? 13.660 5.862 -24.258 1.00 86.00 88 PRO A N 1
ATOM 714 C CA . PRO A 1 88 ? 14.786 6.662 -24.712 1.00 86.00 88 PRO A CA 1
ATOM 715 C C . PRO A 1 88 ? 15.932 5.742 -25.145 1.00 86.00 88 PRO A C 1
ATOM 717 O O . PRO A 1 88 ? 16.411 4.918 -24.366 1.00 86.00 88 PRO A O 1
ATOM 720 N N . LYS A 1 89 ? 16.365 5.895 -26.397 1.00 86.31 89 LYS A N 1
ATOM 721 C CA . LYS A 1 89 ? 17.410 5.076 -27.031 1.00 86.31 89 LYS A CA 1
ATOM 722 C C . LYS A 1 89 ? 18.807 5.643 -26.810 1.00 86.31 89 LYS A C 1
ATOM 724 O O . LYS A 1 89 ? 19.782 4.912 -26.928 1.00 86.31 89 LYS A O 1
ATOM 729 N N . THR A 1 90 ? 18.894 6.936 -26.496 1.00 90.31 90 THR A N 1
ATOM 730 C CA . THR A 1 90 ? 20.167 7.646 -26.346 1.00 90.31 90 THR A CA 1
ATOM 731 C C . THR A 1 90 ? 20.263 8.342 -24.997 1.00 90.31 90 THR A C 1
ATOM 733 O O . THR A 1 90 ? 19.296 8.927 -24.498 1.00 90.31 90 THR A O 1
ATOM 736 N N . SER A 1 91 ? 21.466 8.370 -24.436 1.00 92.31 91 SER A N 1
ATOM 737 C CA . SER A 1 91 ? 21.823 9.116 -23.227 1.00 92.31 91 SER A CA 1
ATOM 738 C C . SER A 1 91 ? 21.359 10.584 -23.242 1.00 92.31 91 SER A C 1
ATOM 740 O O . SER A 1 91 ? 20.841 11.095 -22.243 1.00 92.31 91 SER A O 1
ATOM 742 N N . ARG A 1 92 ? 21.462 11.255 -24.396 1.00 91.81 92 ARG A N 1
ATOM 743 C CA . ARG A 1 92 ? 20.977 12.627 -24.629 1.00 91.81 92 ARG A CA 1
ATOM 744 C C . ARG A 1 92 ? 19.465 12.764 -24.427 1.00 91.81 92 ARG A C 1
ATOM 746 O O . ARG A 1 92 ? 19.034 13.686 -23.741 1.00 91.81 92 ARG A O 1
ATOM 753 N N . GLN A 1 93 ? 18.680 11.814 -24.936 1.00 91.88 93 GLN A N 1
ATOM 754 C CA . GLN A 1 93 ? 17.221 11.807 -24.778 1.00 91.88 93 GLN A CA 1
ATOM 755 C C . GLN A 1 93 ? 16.834 11.671 -23.299 1.00 91.88 93 GLN A C 1
ATOM 757 O O . GLN A 1 93 ? 15.959 12.384 -22.814 1.00 91.88 93 GLN A O 1
ATOM 762 N N . VAL A 1 94 ? 17.553 10.837 -22.539 1.00 92.75 94 VAL A N 1
ATOM 763 C CA . VAL A 1 94 ? 17.350 10.714 -21.084 1.00 92.75 94 VAL A CA 1
ATOM 764 C C . VAL A 1 94 ? 17.639 12.028 -20.354 1.00 92.75 94 VAL A C 1
ATOM 766 O O . VAL A 1 94 ? 16.903 12.405 -19.439 1.00 92.75 94 VAL A O 1
ATOM 769 N N . ARG A 1 95 ? 18.691 12.758 -20.748 1.00 92.50 95 ARG A N 1
ATOM 770 C CA . ARG A 1 95 ? 19.009 14.074 -20.167 1.00 92.50 95 ARG A CA 1
ATOM 771 C C . ARG A 1 95 ? 17.930 15.108 -20.500 1.00 92.50 95 ARG A C 1
ATOM 773 O O . ARG A 1 95 ? 17.564 15.889 -19.622 1.00 92.50 95 ARG A O 1
ATOM 780 N N . ASP A 1 96 ? 17.388 15.076 -21.715 1.00 91.62 96 ASP A N 1
ATOM 781 C CA . ASP A 1 96 ? 16.326 15.979 -22.164 1.00 91.62 96 ASP A CA 1
ATOM 782 C C . ASP A 1 96 ? 15.014 15.762 -21.395 1.00 91.62 96 ASP A C 1
ATOM 784 O O . ASP A 1 96 ? 14.425 16.730 -20.909 1.00 91.62 96 ASP A O 1
ATOM 788 N N . LEU A 1 97 ? 14.629 14.503 -21.149 1.00 89.44 97 LEU A N 1
ATOM 789 C CA . LEU A 1 97 ? 13.464 14.146 -20.322 1.00 89.44 97 LEU A CA 1
ATOM 790 C C . LEU A 1 97 ? 13.551 14.690 -18.884 1.00 89.44 97 LEU A C 1
ATOM 792 O O . LEU A 1 97 ? 12.532 14.932 -18.229 1.00 89.44 97 LEU A O 1
ATOM 796 N N . ALA A 1 98 ? 14.770 14.891 -18.380 1.00 90.75 98 ALA A N 1
ATOM 797 C CA . ALA A 1 98 ? 15.033 15.330 -17.016 1.00 90.75 98 ALA A CA 1
ATOM 798 C C . ALA A 1 98 ? 15.150 16.857 -16.852 1.00 90.75 98 ALA A C 1
ATOM 800 O O . ALA A 1 98 ? 15.187 17.331 -15.711 1.00 90.75 98 ALA A O 1
ATOM 801 N N . LYS A 1 99 ? 15.214 17.630 -17.951 1.00 88.44 99 LYS A N 1
ATOM 802 C CA . LYS A 1 99 ? 15.481 19.085 -17.939 1.00 88.44 99 LYS A CA 1
ATOM 803 C C . LYS A 1 99 ? 14.519 19.867 -17.044 1.00 88.44 99 LYS A C 1
ATOM 805 O O . LYS A 1 99 ? 14.962 20.700 -16.256 1.00 88.44 99 LYS A O 1
ATOM 810 N N . HIS A 1 100 ? 13.230 19.542 -17.106 1.00 90.19 100 HIS A N 1
ATOM 811 C CA . HIS A 1 100 ? 12.164 20.242 -16.376 1.00 90.19 100 HIS A CA 1
ATOM 812 C C . HIS A 1 100 ? 11.643 19.461 -15.160 1.00 90.19 100 HIS A C 1
ATOM 814 O O . HIS A 1 100 ? 10.541 19.706 -14.675 1.00 90.19 100 HIS A O 1
ATOM 820 N N . ARG A 1 101 ? 12.409 18.481 -14.663 1.00 90.25 101 ARG A N 1
ATOM 821 C CA . ARG A 1 101 ? 12.015 17.651 -13.516 1.00 90.25 101 ARG A CA 1
ATOM 822 C C . ARG A 1 101 ? 12.681 18.120 -12.223 1.00 90.25 101 ARG A C 1
ATOM 824 O O . ARG A 1 101 ? 13.674 18.849 -12.225 1.00 90.25 101 ARG A O 1
ATOM 831 N N . SER A 1 102 ? 12.129 17.670 -11.097 1.00 94.19 102 SER A N 1
ATOM 832 C CA . SER A 1 102 ? 12.643 17.996 -9.765 1.00 94.19 102 SER A CA 1
ATOM 833 C C . SER A 1 102 ? 14.097 17.532 -9.584 1.00 94.19 102 SER A C 1
ATOM 835 O O . SER A 1 102 ? 14.566 16.593 -10.233 1.00 94.19 102 SER A O 1
ATOM 837 N N . ARG A 1 103 ? 14.835 18.173 -8.668 1.00 92.69 103 ARG A N 1
ATOM 838 C CA . ARG A 1 103 ? 16.251 17.851 -8.402 1.00 92.69 103 ARG A CA 1
ATOM 839 C C . ARG A 1 103 ? 16.486 16.367 -8.051 1.00 92.69 103 ARG A C 1
ATOM 841 O O . ARG A 1 103 ? 17.453 15.811 -8.579 1.00 92.69 103 ARG A O 1
ATOM 848 N N . PRO A 1 104 ? 15.654 15.704 -7.217 1.00 95.06 104 PRO A N 1
ATOM 849 C CA . PRO A 1 104 ? 15.787 14.270 -6.952 1.00 95.06 104 PRO A CA 1
ATOM 850 C C . PRO A 1 104 ? 15.603 13.419 -8.213 1.00 95.06 104 PRO A C 1
ATOM 852 O O . PRO A 1 104 ? 16.430 12.553 -8.492 1.00 95.06 104 PRO A O 1
ATOM 855 N N . THR A 1 105 ? 14.586 13.721 -9.023 1.00 92.25 105 THR A N 1
ATOM 856 C CA . THR A 1 105 ? 14.320 13.025 -10.288 1.00 92.25 105 THR A CA 1
ATOM 857 C C . THR A 1 105 ? 15.451 13.248 -11.295 1.00 92.25 105 THR A C 1
ATOM 859 O O . THR A 1 105 ? 15.938 12.308 -11.906 1.00 92.25 105 THR A O 1
ATOM 862 N N . A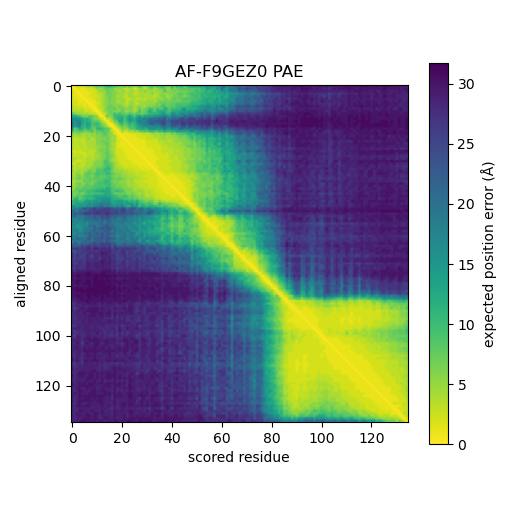RG A 1 106 ? 15.995 14.460 -11.418 1.00 94.19 106 ARG A N 1
ATOM 863 C CA . ARG A 1 106 ? 17.124 14.714 -12.327 1.00 94.19 106 ARG A CA 1
ATOM 864 C C . ARG A 1 106 ? 18.367 13.890 -11.973 1.00 94.19 106 ARG A C 1
ATOM 866 O O . ARG A 1 106 ? 19.093 13.460 -12.868 1.00 94.19 106 ARG A O 1
ATOM 873 N N . ARG A 1 107 ? 18.610 13.621 -10.682 1.00 95.44 107 ARG A N 1
ATOM 874 C CA . ARG A 1 107 ? 19.720 12.759 -10.233 1.00 95.44 107 ARG A CA 1
ATOM 875 C C . ARG A 1 107 ? 19.531 11.304 -10.658 1.00 95.44 107 ARG A C 1
ATOM 877 O O . ARG A 1 107 ? 20.515 10.680 -11.047 1.00 95.44 107 ARG A O 1
ATOM 884 N N . THR A 1 108 ? 18.311 10.764 -10.602 1.00 95.81 108 THR A N 1
ATOM 885 C CA . THR A 1 108 ? 18.050 9.383 -11.044 1.00 95.81 108 THR A CA 1
ATOM 886 C C . THR A 1 108 ? 18.227 9.250 -12.554 1.00 95.81 108 THR A C 1
ATOM 888 O O . THR A 1 108 ? 18.964 8.374 -12.997 1.00 95.81 108 THR A O 1
ATOM 891 N N . TYR A 1 109 ? 17.692 10.189 -13.335 1.00 95.00 109 TYR A N 1
ATOM 892 C CA . TYR A 1 109 ? 17.875 10.227 -14.791 1.00 95.00 109 TYR A CA 1
ATOM 893 C C . TYR A 1 109 ? 19.346 10.400 -15.193 1.00 95.00 109 TYR A C 1
ATOM 895 O O . TYR A 1 109 ? 19.808 9.777 -16.143 1.00 95.00 109 TYR A O 1
ATOM 903 N N . SER A 1 110 ? 20.125 11.172 -14.427 1.00 94.56 110 SER A N 1
ATOM 904 C CA . SER A 1 110 ? 21.567 11.329 -14.675 1.00 94.56 110 SER A CA 1
ATOM 905 C C . SER A 1 110 ? 22.342 10.014 -14.515 1.00 94.56 110 SER A C 1
ATOM 907 O O . SER A 1 110 ? 23.326 9.800 -15.217 1.00 94.56 110 SER A O 1
ATOM 909 N N . LYS A 1 111 ? 21.920 9.124 -13.603 1.00 96.81 111 LYS A N 1
ATOM 910 C CA . LYS A 1 111 ? 22.522 7.786 -13.462 1.00 96.81 111 LYS A CA 1
ATOM 911 C C . LYS A 1 111 ? 22.213 6.912 -14.678 1.00 96.81 111 LYS A C 1
ATOM 913 O O . LYS A 1 111 ? 23.109 6.242 -15.177 1.00 96.81 111 LYS A O 1
ATOM 918 N N . ILE A 1 112 ? 20.973 6.967 -15.164 1.00 94.50 112 ILE A N 1
ATOM 919 C CA . ILE A 1 112 ? 20.528 6.223 -16.349 1.00 94.50 112 ILE A CA 1
ATOM 920 C C . ILE A 1 112 ? 21.298 6.694 -17.592 1.00 94.50 112 ILE A C 1
ATOM 922 O O . ILE A 1 112 ? 21.847 5.869 -18.315 1.00 94.50 112 ILE A O 1
ATOM 926 N N . ALA A 1 113 ? 21.426 8.011 -17.793 1.00 95.38 113 ALA A N 1
ATOM 927 C CA . ALA A 1 113 ? 22.160 8.580 -18.925 1.00 95.38 113 ALA A CA 1
ATOM 928 C C . ALA A 1 113 ? 23.632 8.130 -18.966 1.00 95.38 113 ALA A C 1
ATOM 930 O O . ALA A 1 113 ? 24.113 7.737 -20.022 1.00 95.38 113 ALA A O 1
ATOM 931 N N . LYS A 1 114 ? 24.323 8.108 -17.816 1.00 96.56 114 LYS A N 1
ATOM 932 C CA . LYS A 1 114 ? 25.705 7.598 -17.722 1.00 96.56 114 LYS A CA 1
ATOM 933 C C . LYS A 1 114 ? 25.816 6.112 -18.075 1.00 96.56 114 LYS A C 1
ATOM 935 O O . LYS A 1 114 ? 26.796 5.699 -18.685 1.00 96.56 114 LYS A O 1
ATOM 940 N N . GLY A 1 115 ? 24.827 5.310 -17.674 1.00 95.94 115 GLY A N 1
ATOM 941 C CA . GLY A 1 115 ? 24.769 3.891 -18.027 1.00 95.94 115 GLY A CA 1
ATOM 942 C C . GLY A 1 115 ? 24.620 3.679 -19.534 1.00 95.94 115 GLY A C 1
ATOM 943 O O . GLY A 1 115 ? 25.316 2.842 -20.100 1.00 95.94 115 GLY A O 1
ATOM 944 N N . LEU A 1 116 ? 23.774 4.481 -20.186 1.00 95.00 116 LEU A N 1
ATOM 945 C CA . LEU A 1 116 ? 23.614 4.459 -21.642 1.00 95.00 116 LEU A CA 1
ATOM 946 C C . LEU A 1 116 ? 24.874 4.925 -22.379 1.00 95.00 116 LEU A C 1
ATOM 948 O O . LEU A 1 116 ? 25.271 4.252 -23.319 1.00 95.00 116 LEU A O 1
ATOM 952 N N . GLU A 1 117 ? 25.556 5.980 -21.921 1.00 95.75 117 GLU A N 1
ATOM 953 C CA . GLU A 1 117 ? 26.828 6.433 -22.525 1.00 95.75 117 GLU A CA 1
ATOM 954 C C . GLU A 1 117 ? 27.877 5.313 -22.544 1.00 95.75 117 GLU A C 1
ATOM 956 O O . GLU A 1 117 ? 28.553 5.092 -23.546 1.00 95.75 117 GLU A O 1
ATOM 961 N N . ALA A 1 118 ? 27.983 4.543 -21.457 1.00 95.75 118 ALA A N 1
ATOM 962 C CA . ALA A 1 118 ? 28.884 3.396 -21.399 1.00 95.75 118 ALA A CA 1
ATOM 963 C C . ALA A 1 118 ? 28.517 2.286 -22.399 1.00 95.75 118 ALA A C 1
ATOM 965 O O . ALA A 1 118 ? 29.411 1.621 -22.924 1.00 95.75 118 ALA A O 1
ATOM 966 N N . LEU A 1 119 ? 27.225 2.069 -22.659 1.00 94.12 119 LEU A N 1
ATOM 967 C CA . LEU A 1 119 ? 26.768 1.105 -23.663 1.00 94.12 119 LEU A CA 1
ATOM 968 C C . LEU A 1 119 ? 27.013 1.620 -25.083 1.00 94.12 119 LEU A C 1
ATOM 970 O O . LEU A 1 119 ? 27.545 0.879 -25.904 1.00 94.12 119 LEU A O 1
ATOM 974 N N . GLU A 1 120 ? 26.704 2.889 -25.347 1.00 93.88 120 GLU A N 1
ATOM 975 C CA . GLU A 1 120 ? 26.952 3.563 -26.626 1.00 93.88 120 GLU A CA 1
ATOM 976 C C . GLU A 1 120 ? 28.437 3.480 -27.013 1.00 93.88 120 GLU A C 1
ATOM 978 O O . GLU A 1 120 ? 28.760 3.097 -28.136 1.00 93.88 120 GLU A O 1
ATOM 983 N N . MET A 1 121 ? 29.351 3.729 -26.066 1.00 94.75 121 MET A N 1
ATOM 984 C CA . MET A 1 121 ? 30.794 3.577 -26.297 1.00 94.75 121 MET A CA 1
ATOM 985 C C . MET A 1 121 ? 31.190 2.137 -26.642 1.00 94.75 121 MET A C 1
ATOM 987 O O . MET A 1 121 ? 31.989 1.922 -27.551 1.00 94.75 121 MET A O 1
ATOM 991 N N . LYS A 1 122 ? 30.638 1.134 -25.946 1.00 96.19 122 LYS A N 1
ATOM 992 C CA . LYS A 1 122 ? 30.931 -0.281 -26.237 1.00 96.19 122 LYS A CA 1
ATOM 993 C C . LYS A 1 122 ? 30.465 -0.676 -27.635 1.00 96.19 122 LYS A C 1
ATOM 995 O O . LYS A 1 122 ? 31.209 -1.349 -28.344 1.00 96.19 122 LYS A O 1
ATOM 1000 N N . VAL A 1 123 ? 29.270 -0.237 -28.026 1.00 95.44 123 VAL A N 1
ATOM 1001 C CA . VAL A 1 123 ? 28.718 -0.477 -29.364 1.00 95.44 123 VAL A CA 1
ATOM 1002 C C . VAL A 1 123 ? 29.582 0.198 -30.429 1.00 95.44 123 VAL A C 1
ATOM 1004 O O . VAL A 1 123 ? 29.932 -0.443 -31.413 1.00 95.44 123 VAL A O 1
ATOM 1007 N N . ALA A 1 124 ? 30.008 1.446 -30.214 1.00 94.00 124 ALA A N 1
ATOM 1008 C CA . ALA A 1 124 ? 30.889 2.150 -31.147 1.00 94.00 124 ALA A CA 1
ATOM 1009 C C . ALA A 1 124 ? 32.234 1.426 -31.347 1.00 94.00 124 ALA A C 1
ATOM 1011 O O . ALA A 1 124 ? 32.680 1.256 -32.480 1.00 94.00 124 ALA A O 1
ATOM 1012 N N . VAL A 1 125 ? 32.849 0.939 -30.263 1.00 96.31 125 VAL A N 1
ATOM 1013 C CA . VAL A 1 125 ? 34.092 0.149 -30.331 1.00 96.31 125 VAL A CA 1
ATOM 1014 C C . VAL A 1 125 ? 33.880 -1.165 -31.087 1.00 96.31 125 VAL A C 1
ATOM 1016 O O . VAL A 1 125 ? 34.726 -1.552 -31.889 1.00 96.31 125 VAL A O 1
ATOM 1019 N N . GLN A 1 126 ? 32.768 -1.864 -30.844 1.00 96.00 126 GLN A N 1
ATOM 1020 C CA . GLN A 1 126 ? 32.448 -3.104 -31.555 1.00 96.00 126 GLN A CA 1
ATOM 1021 C C . GLN A 1 126 ? 32.225 -2.860 -33.046 1.00 96.00 126 GLN A C 1
ATOM 1023 O O . GLN A 1 126 ? 32.804 -3.577 -33.856 1.00 96.00 126 GLN A O 1
ATOM 1028 N N . ASN A 1 127 ? 31.467 -1.826 -33.405 1.00 95.00 127 ASN A N 1
ATOM 1029 C CA . ASN A 1 127 ? 31.221 -1.475 -34.800 1.00 95.00 127 ASN A CA 1
ATOM 1030 C C . ASN A 1 127 ? 32.522 -1.129 -35.529 1.00 95.00 127 ASN A C 1
ATOM 1032 O O . ASN A 1 127 ? 32.733 -1.632 -36.620 1.00 95.00 127 ASN A O 1
ATOM 1036 N N . GLY A 1 128 ? 33.432 -0.372 -34.902 1.00 93.62 128 GLY A N 1
ATOM 1037 C CA . GLY A 1 128 ? 34.745 -0.082 -35.492 1.00 93.62 128 GLY A CA 1
ATOM 1038 C C . GLY A 1 128 ? 35.611 -1.329 -35.714 1.00 93.62 128 GLY A C 1
ATOM 1039 O O . GLY A 1 128 ? 36.371 -1.403 -36.676 1.00 93.62 128 GLY A O 1
ATOM 1040 N N . ARG A 1 129 ? 35.486 -2.342 -34.845 1.00 93.94 129 ARG A N 1
ATOM 1041 C CA . ARG A 1 129 ? 36.151 -3.639 -35.046 1.00 93.94 129 ARG A CA 1
ATOM 1042 C C . ARG A 1 129 ? 35.517 -4.443 -36.174 1.00 93.94 129 ARG A C 1
ATOM 1044 O O . ARG A 1 129 ? 36.248 -5.118 -36.880 1.00 93.94 129 ARG A O 1
ATOM 1051 N N . ILE A 1 130 ? 34.191 -4.406 -36.302 1.00 93.50 130 ILE A N 1
ATOM 1052 C CA . ILE A 1 130 ? 33.467 -5.092 -37.379 1.00 93.50 130 ILE A CA 1
ATOM 1053 C C . ILE A 1 130 ? 33.861 -4.485 -38.723 1.00 93.50 130 ILE A C 1
ATOM 1055 O O . ILE A 1 130 ? 34.304 -5.221 -39.593 1.00 93.50 130 ILE A O 1
ATOM 1059 N N . THR A 1 131 ? 33.815 -3.158 -38.856 1.00 93.44 131 THR A N 1
ATOM 1060 C CA . THR A 1 131 ? 34.188 -2.480 -40.106 1.00 93.44 131 THR A CA 1
ATOM 1061 C C . THR A 1 131 ? 35.630 -2.776 -40.512 1.00 93.44 131 THR A C 1
ATOM 1063 O O . THR A 1 131 ? 35.888 -3.034 -41.676 1.00 93.44 131 THR A O 1
ATOM 1066 N N . GLY A 1 132 ? 36.569 -2.825 -39.559 1.00 88.81 132 GLY A N 1
ATOM 1067 C CA . GLY A 1 132 ? 37.964 -3.181 -39.850 1.00 88.81 132 GLY A CA 1
ATOM 1068 C C . GLY A 1 132 ? 38.213 -4.666 -40.155 1.00 88.81 132 GLY A C 1
ATOM 1069 O O . GLY A 1 132 ? 39.344 -5.023 -40.457 1.00 88.81 132 GLY A O 1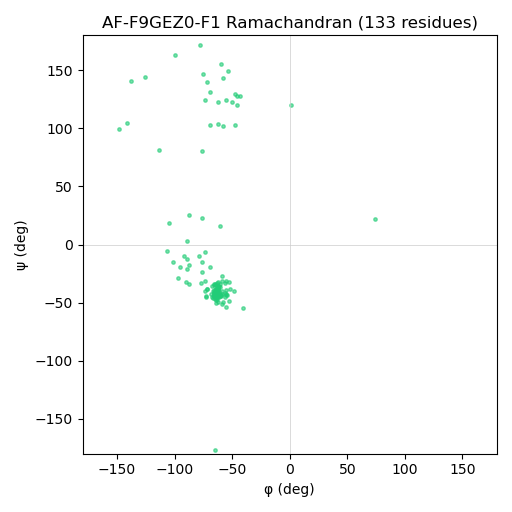
ATOM 1070 N N . LEU A 1 133 ? 37.207 -5.537 -40.013 1.00 88.38 133 LEU A N 1
ATOM 1071 C CA . LEU A 1 133 ? 37.250 -6.941 -40.449 1.00 88.38 133 LEU A CA 1
ATOM 1072 C C . LEU A 1 133 ? 36.512 -7.162 -41.780 1.00 88.38 133 LEU A C 1
ATOM 1074 O O . LEU A 1 133 ? 36.634 -8.237 -42.362 1.00 88.38 133 LEU A O 1
ATOM 1078 N N . GLU A 1 134 ? 35.699 -6.193 -42.208 1.00 80.62 134 GLU A N 1
ATOM 1079 C CA . GLU A 1 134 ? 34.970 -6.205 -43.483 1.00 80.62 134 GLU A CA 1
ATOM 1080 C C . GLU A 1 134 ? 35.801 -5.618 -44.641 1.00 80.62 134 GLU A C 1
ATOM 1082 O O . GLU A 1 134 ? 35.472 -5.871 -45.801 1.00 80.62 134 GLU A O 1
ATOM 1087 N N . GLU A 1 135 ? 36.866 -4.871 -44.327 1.00 62.69 135 GLU A N 1
ATOM 1088 C CA . GLU A 1 135 ? 37.924 -4.411 -45.247 1.00 62.69 135 GLU A CA 1
ATOM 1089 C C . GLU A 1 135 ? 39.055 -5.443 -45.384 1.00 62.69 135 GLU A C 1
ATOM 1091 O O . GLU A 1 135 ? 39.533 -5.631 -46.529 1.00 62.69 135 GLU A O 1
#

Sequence (135 aa):
AYRKELQRLASLTDSAPVDKVNFIRAYAKAREAGMRKKIVLSGWRLIGNWPINRHKALSHPEIQPDREKLLEQFKTRSPPQLHSDDTPKTSRQVRDLAKHRSRPTRRTYSKIAKGLEALEMKVAVQNGRITGLEE

Solvent-accessible surface area (backbone atoms only — not comparable to full-atom values): 7987 Å² total; per-residue (Å²): 98,44,68,58,44,49,52,53,50,50,74,74,40,95,66,83,75,85,47,72,69,56,46,53,51,31,46,50,54,23,45,59,71,53,69,34,68,72,52,49,51,49,52,29,48,75,74,66,68,42,89,82,51,70,61,66,66,66,66,32,76,89,72,38,73,55,68,65,59,51,52,48,55,60,66,74,47,66,73,75,81,70,74,68,92,69,73,72,87,44,33,66,51,36,50,61,72,27,69,89,47,56,73,73,57,30,54,55,35,51,54,53,21,55,54,39,48,58,49,53,53,52,50,52,55,50,49,55,53,50,55,69,70,74,109

Radius of gyration: 32.33 Å; Cα contacts (8 Å, |Δi|>4): 55; chains: 1; bounding box: 61×42×90 Å

Foldseek 3Di:
DLVVLVVVVCVVDVDDDQPPVNSVVSVVVVCVVCVDPVNVQVVCVVVVNRPPDPVVVCVDPVNDDDPVVVVVVVVVDDPPPPPDPPDDLALVVLCVVLPPPDPVSNVVSNVVSVVRVVVVVVVVVVVVVVVVVVD

Nearest PDB structures (foldseek):
  8a3v-assembly1_C  TM=4.923E-01  e=4.937E+00  Vibrio cholerae

Mean predicted aligned error: 18.63 Å

Organism: Fusarium oxysporum (strain Fo5176) (NCBI:txid660025)

pLDDT: mean 80.26, std 13.27, range [48.25, 96.81]

=== Feature glossary ===
Key to the feature types in this record:

Secondary structure (8-state, DSSP). Secondary structure is the local, repeating backbone conformation. DSSP classifies it into eight states by reading the hydrogen-bond network: three helix types (H, G, I), two β types (E, B), two non-regular types (T, S), and unstructured coil (-).

Backbone torsions (φ/ψ). Backbone dihedral angles. Every residue except chain termini has a φ (preceding-C → N → Cα → C) and a ψ (N → Cα → C → next-N). They are reported in degrees following the IUPAC sign convention. Secondary structure is essentially a statement about which (φ, ψ) basin each residue occupies.

Predicted aligned error. Predicted Aligned Error (PAE) is an AlphaFold confidence matrix: entry (i, j) is the expected error in the position of residue j, in ångströms, when the prediction is superimposed on the true structure at residue i. Low PAE within a block of residues means that block is internally rigid and well-predicted; high PAE between two blocks means their relative placement is uncertain even if each block individually is confident.

B-factor. B-factor (Debye–Waller factor) reflects atomic displacement in the crystal lattice. It is an experimental observable (units Å²), not a prediction; low values mean the atom is pinned down, high values mean it moves or is heterogeneous across the crystal.

Secondary structure (3-state, P-SEA). Three-state secondary structure (P-SEA) collapses the eight DSSP classes into helix (a), strand (b), and coil (c). P-SEA assigns these from Cα geometry alone — distances and angles — without requiring backbone oxygens, so it works on any Cα trace.

Sequence. Primary structure: the covalent order of the twenty standard amino acids along the backbone. Two proteins with the same sequence will (almost always) fold to the same structure; two with 30% identity often share a fold but not the details.

pLDDT. pLDDT is the predicted lDDT-Cα score: AlphaFold's confidence that the local environment of each residue (all inter-atomic distances within 15 Å) is correctly placed. It is a per-residue number between 0 and 100, with higher meaning more reliable.

InterPro / GO / CATH / organism. Functional annotations link the protein to curated databases. InterPro entries identify conserved domains and families by matching the sequence against member-database signatures (Pfam, PROSITE, CDD, …). Gene Ontology (GO) terms describe molecular function, biological process, and cellular component in a controlled vocabulary. CATH places the structure in a hierarchical fold classification (Class/Architecture/Topology/Homologous-superfamily). The organism is the source species.

Contact-map, Ramachandran, and PAE plots. Three diagnostic plots accompany the record. The Cα contact map visualizes the tertiary structure as a 2D adjacency matrix (8 Å cutoff, sequence-local contacts suppressed). The Ramachandran plot shows the distribution of backbone (φ, ψ) torsions, with points in the α and β basins reflecting secondary structure content. The PAE plot shows AlphaFold's inter-residue confidence as a color matrix.

mmCIF coordinates. The mmCIF table is the protein's shape written out atom by atom. For each backbone N, Cα, C, and carbonyl O, it records an (x, y, z) coordinate triple in Å plus the residue type, chain letter, and residue number.

Radius of gyration, Cα contacts, bounding box. Three whole-structure scalars: the radius of gyration (RMS distance of Cα from centroid, in Å), the count of Cα–Cα contacts (pairs closer than 8 Å and separated by more than four residues in sequence — i.e. tertiary, not local, contacts), and the bounding-box dimensions. Together they distinguish compact globular folds from extended fibres or disordered chains.

Foldseek 3Di. The Foldseek 3Di string encodes local tertiary geometry as a 20-letter alphabet — one character per residue — derived from the relative positions of nearby Cα atoms. Unlike the amino-acid sequence, 3Di is a direct function of the 3D structure, so two proteins with the same fold have similar 3Di strings even at low sequence identity.

Rendered structure images. Six rendered views show the 3D structure from the faces of a cube — i.e. along ±x, ±y, ±z. Rendering representation is drawn randomly per protein from cartoon (secondary-structure ribbons), sticks (backbone bonds), or molecular surface; coloring is either N→C rainbow (blue at the N-terminus through red at the C-terminus) or one color per chain.

Nearest PDB structures. The Foldseek neighbor list gives the closest experimentally determined structures in the PDB, ranked by structural alignment. TM-score near 1 means near-identical fold; near 0.3 means only rough topology match. This is how one finds what a novel AlphaFold prediction most resembles in the solved-structure universe.

Solvent-accessible surface area. SASA measures how much of the protein is reachable by solvent. It is computed by rolling a water-sized probe over the atomic surface and summing the exposed area (Å²). Per-residue SASA distinguishes core (buried, low SASA) from surface (exposed, high SASA) residues; total SASA is a whole-molecule size measure.